Protein AF-A0A3D1J470-F1 (afdb_monomer)

pLDDT: mean 87.89, std 8.05, range [54.38, 96.75]

Radius of gyration: 14.48 Å; Cα contacts (8 Å, |Δi|>4): 91; chains: 1; bounding box: 39×35×28 Å

Mean predicted aligned error: 4.91 Å

Foldseek 3Di:
DDDPVVVLVLLLVLLVVLCVVVVHDSVVSSVLVCQQCVLVVVCVVVCVVCRNVSCVVPPVLCSQLSGADWDQDPPPRDTDHSPNSVVVVVVVVVPDDD

Sequence (98 aa):
MQHPADTIKYIADVAEAFADAAGVGGVETAGAIISYLAAHPDMVGNFMEDGPEFLMNVDARRIHADGRLTWHRGGDGKVVTPRDLRISLTVRDMAKPE

Solvent-accessible surface area (backbone atoms only — not comparable to full-atom values): 5507 Å² total; per-residue (Å²): 133,83,54,73,68,55,55,54,48,49,45,48,55,34,15,44,59,46,15,64,78,68,75,52,56,35,68,61,41,33,51,39,53,54,19,24,37,74,59,37,67,82,49,46,62,53,40,74,72,47,46,56,55,37,61,72,73,42,59,72,84,40,41,52,35,63,17,70,53,68,46,67,44,83,96,73,68,45,78,44,47,18,66,58,45,45,53,51,50,53,56,51,61,72,67,55,81,134

Structure (mmCIF, N/CA/C/O backbone):
data_AF-A0A3D1J470-F1
#
_entry.id   AF-A0A3D1J470-F1
#
loop_
_atom_site.group_PDB
_atom_site.id
_atom_site.type_symbol
_atom_site.label_atom_id
_atom_site.label_alt_id
_atom_site.label_comp_id
_atom_site.label_asym_id
_atom_site.label_entity_id
_atom_site.label_seq_id
_atom_site.pdbx_PDB_ins_code
_atom_site.Cartn_x
_atom_site.Cartn_y
_atom_site.Cartn_z
_atom_site.occupancy
_atom_site.B_iso_or_equiv
_atom_site.auth_seq_id
_atom_site.auth_comp_id
_atom_site.auth_asym_id
_atom_site.auth_atom_id
_atom_site.pdbx_PDB_model_num
ATOM 1 N N . MET A 1 1 ? -20.557 0.176 10.844 1.00 54.38 1 MET A N 1
ATOM 2 C CA . MET A 1 1 ? -19.939 0.618 9.578 1.00 54.38 1 MET A CA 1
ATOM 3 C C . MET A 1 1 ? -18.922 1.678 9.946 1.00 54.38 1 MET A C 1
ATOM 5 O O . MET A 1 1 ? -19.323 2.672 10.538 1.00 54.38 1 MET A O 1
ATOM 9 N N . GLN A 1 2 ? -17.634 1.414 9.734 1.00 64.56 2 GLN A N 1
ATOM 10 C CA . GLN A 1 2 ? -16.580 2.390 10.019 1.00 64.56 2 GLN A CA 1
ATOM 11 C C . GLN A 1 2 ? -16.707 3.561 9.040 1.00 64.56 2 GLN A C 1
ATOM 13 O O . GLN A 1 2 ? -17.114 3.356 7.893 1.00 64.56 2 GLN A O 1
ATOM 18 N N . HIS A 1 3 ? -16.437 4.785 9.489 1.00 84.50 3 HIS A N 1
ATOM 19 C CA . HIS A 1 3 ? -16.532 5.939 8.607 1.00 84.50 3 HIS A CA 1
ATOM 20 C C . HIS A 1 3 ? -15.373 5.880 7.592 1.00 84.50 3 HIS A C 1
ATOM 22 O O . HIS A 1 3 ? -14.259 5.545 7.991 1.00 84.50 3 HIS A O 1
ATOM 28 N N . PRO A 1 4 ? -15.562 6.225 6.302 1.00 85.88 4 PRO A N 1
ATOM 29 C CA . PRO A 1 4 ? -14.478 6.176 5.310 1.00 85.88 4 PRO A CA 1
ATOM 30 C C . PRO A 1 4 ? -13.207 6.932 5.732 1.00 85.88 4 PRO A C 1
ATOM 32 O O . PRO A 1 4 ? -12.096 6.519 5.409 1.00 85.88 4 PRO A O 1
ATOM 35 N N . ALA A 1 5 ? -13.368 8.018 6.495 1.00 89.25 5 ALA A N 1
ATOM 36 C CA . ALA A 1 5 ? -12.250 8.769 7.070 1.00 89.25 5 ALA A CA 1
ATOM 37 C C . ALA A 1 5 ? -11.404 7.937 8.053 1.00 89.25 5 ALA A C 1
ATOM 39 O O . ALA A 1 5 ? -10.183 8.080 8.069 1.00 89.25 5 ALA A O 1
ATOM 40 N N . ASP A 1 6 ? -12.031 7.048 8.824 1.00 90.81 6 ASP A N 1
ATOM 41 C CA . ASP A 1 6 ? -11.345 6.198 9.799 1.00 90.81 6 ASP A CA 1
ATOM 42 C C . ASP A 1 6 ? -10.480 5.154 9.089 1.00 90.81 6 ASP A C 1
ATOM 44 O O . ASP A 1 6 ? -9.355 4.906 9.506 1.00 90.81 6 ASP A O 1
ATOM 48 N N . THR A 1 7 ? -10.961 4.588 7.976 1.00 89.75 7 THR A N 1
ATOM 49 C CA . THR A 1 7 ? -10.180 3.644 7.160 1.00 89.75 7 THR A CA 1
ATOM 50 C C . THR A 1 7 ? -8.968 4.321 6.525 1.00 89.75 7 THR A C 1
ATOM 52 O O . THR A 1 7 ? -7.879 3.756 6.529 1.00 89.75 7 THR A O 1
ATOM 55 N N . ILE A 1 8 ? -9.126 5.546 6.008 1.00 93.19 8 ILE A N 1
ATOM 56 C CA . ILE A 1 8 ? -8.005 6.314 5.441 1.00 93.19 8 ILE A CA 1
ATOM 57 C C . ILE A 1 8 ? -6.960 6.599 6.520 1.00 93.19 8 ILE A C 1
ATOM 59 O O . ILE A 1 8 ? -5.770 6.386 6.291 1.00 93.19 8 ILE A O 1
ATOM 63 N N . LYS A 1 9 ? -7.407 7.047 7.700 1.00 95.38 9 LYS A N 1
ATOM 64 C CA . LYS A 1 9 ? -6.520 7.279 8.838 1.00 95.38 9 LYS A CA 1
ATOM 65 C C . LYS A 1 9 ? -5.799 5.994 9.244 1.00 95.38 9 LYS A C 1
ATOM 67 O O . LYS A 1 9 ? -4.588 6.014 9.411 1.00 95.38 9 LYS A O 1
ATOM 72 N N . TYR A 1 10 ? -6.523 4.885 9.340 1.00 94.94 10 TYR A N 1
ATOM 73 C CA . TYR A 1 10 ? -5.957 3.596 9.717 1.00 94.94 10 TYR A CA 1
ATOM 74 C C . TYR A 1 10 ? -4.879 3.120 8.735 1.00 94.94 10 TYR A C 1
ATOM 76 O O . TYR A 1 10 ? -3.811 2.694 9.159 1.00 94.94 10 TYR A O 1
ATOM 84 N N . ILE A 1 11 ? -5.104 3.262 7.424 1.00 95.56 11 ILE A N 1
ATOM 85 C CA . ILE A 1 11 ? -4.087 2.948 6.408 1.00 95.56 11 ILE A CA 1
ATOM 86 C C . ILE A 1 11 ? -2.830 3.800 6.602 1.00 95.56 11 ILE A C 1
ATOM 88 O O . ILE A 1 11 ? -1.726 3.271 6.498 1.00 95.56 11 ILE A O 1
ATOM 92 N N . ALA A 1 12 ? -2.984 5.098 6.881 1.00 96.75 12 ALA A N 1
ATOM 93 C CA . ALA A 1 12 ? -1.851 5.985 7.125 1.00 96.75 12 ALA A CA 1
ATOM 94 C C . ALA A 1 12 ? -1.074 5.583 8.388 1.00 96.75 12 ALA A C 1
ATOM 96 O O . ALA A 1 12 ? 0.146 5.458 8.322 1.00 96.75 12 ALA A O 1
ATOM 97 N N . ASP A 1 13 ? -1.780 5.305 9.488 1.00 95.94 13 ASP A N 1
ATOM 98 C CA . ASP A 1 13 ? -1.179 4.891 10.760 1.00 95.94 13 ASP A CA 1
ATOM 99 C C . ASP A 1 13 ? -0.413 3.552 10.597 1.00 95.94 13 ASP A C 1
ATOM 101 O O . ASP A 1 13 ? 0.718 3.410 11.065 1.00 95.94 13 ASP A O 1
ATOM 105 N N . VAL A 1 14 ? -0.977 2.577 9.868 1.00 94.31 14 VAL A N 1
ATOM 106 C CA . VAL A 1 14 ? -0.301 1.299 9.566 1.00 94.31 14 VAL A CA 1
ATOM 107 C C . VAL A 1 14 ? 0.916 1.500 8.660 1.00 94.31 14 VAL A C 1
ATOM 109 O O . VAL A 1 14 ? 1.969 0.904 8.895 1.00 94.31 14 VAL A O 1
ATOM 112 N N . ALA A 1 15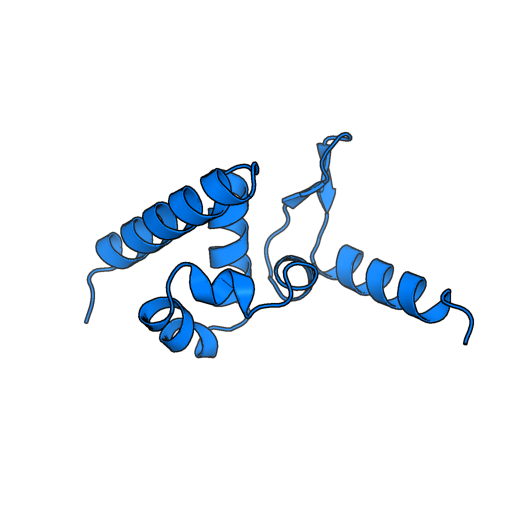 ? 0.787 2.332 7.625 1.00 95.12 15 ALA A N 1
ATOM 113 C CA . ALA A 1 15 ? 1.875 2.602 6.695 1.00 95.12 15 ALA A CA 1
ATOM 114 C C . ALA A 1 15 ? 3.053 3.304 7.377 1.00 95.12 15 ALA A C 1
ATOM 116 O O . ALA A 1 15 ? 4.193 2.943 7.106 1.00 95.12 15 ALA A O 1
ATOM 117 N N . GLU A 1 16 ? 2.790 4.267 8.261 1.00 95.50 16 GLU A N 1
ATOM 118 C CA . GLU A 1 16 ? 3.814 4.945 9.060 1.00 95.50 16 GLU A CA 1
ATOM 119 C C . GLU A 1 16 ? 4.553 3.951 9.961 1.00 95.50 16 GLU A C 1
ATOM 121 O O . GLU A 1 16 ? 5.778 3.855 9.883 1.00 95.50 16 GLU A O 1
ATOM 126 N N . ALA A 1 17 ? 3.816 3.149 10.737 1.00 91.81 17 ALA A N 1
ATOM 127 C CA . ALA A 1 17 ? 4.402 2.176 11.656 1.00 91.81 17 ALA A CA 1
ATOM 128 C C . ALA A 1 17 ? 5.279 1.135 10.939 1.00 91.81 17 ALA A C 1
ATOM 130 O O . ALA A 1 17 ? 6.383 0.823 11.388 1.00 91.81 17 ALA A O 1
ATOM 131 N N . PHE A 1 18 ? 4.807 0.601 9.808 1.00 90.56 18 PHE A N 1
ATOM 132 C CA . PHE A 1 18 ? 5.571 -0.375 9.034 1.00 90.56 18 PHE A CA 1
ATOM 133 C C . PHE A 1 18 ? 6.787 0.259 8.349 1.00 90.56 18 PHE A C 1
ATOM 135 O O . PHE A 1 18 ? 7.878 -0.312 8.363 1.00 90.56 18 PHE A O 1
ATOM 142 N N . ALA A 1 19 ? 6.608 1.433 7.738 1.00 90.44 19 ALA A N 1
ATOM 143 C CA . ALA A 1 19 ? 7.662 2.092 6.981 1.00 90.44 19 ALA A CA 1
ATOM 144 C C . ALA A 1 19 ? 8.824 2.550 7.869 1.00 90.44 19 ALA A C 1
ATOM 146 O O . ALA A 1 19 ? 9.977 2.384 7.468 1.00 90.44 19 ALA A O 1
ATOM 147 N N . ASP A 1 20 ? 8.527 3.047 9.074 1.00 90.38 20 ASP A N 1
ATOM 148 C CA . ASP A 1 20 ? 9.535 3.407 10.076 1.00 90.38 20 ASP A CA 1
ATOM 149 C C . ASP A 1 20 ? 10.385 2.188 10.465 1.00 90.38 20 ASP A C 1
ATOM 151 O O . ASP A 1 20 ? 11.613 2.216 10.365 1.00 90.38 20 ASP A O 1
ATOM 155 N N . ALA A 1 21 ? 9.737 1.059 10.775 1.00 88.31 21 ALA A N 1
ATOM 156 C CA . ALA A 1 21 ? 10.429 -0.181 11.123 1.00 88.31 21 ALA A CA 1
ATOM 157 C C . ALA A 1 21 ? 11.268 -0.760 9.965 1.00 88.31 21 ALA A C 1
ATOM 159 O O . ALA A 1 21 ? 12.328 -1.344 10.196 1.00 88.31 21 ALA A O 1
ATOM 160 N N . ALA A 1 22 ? 10.806 -0.614 8.721 1.00 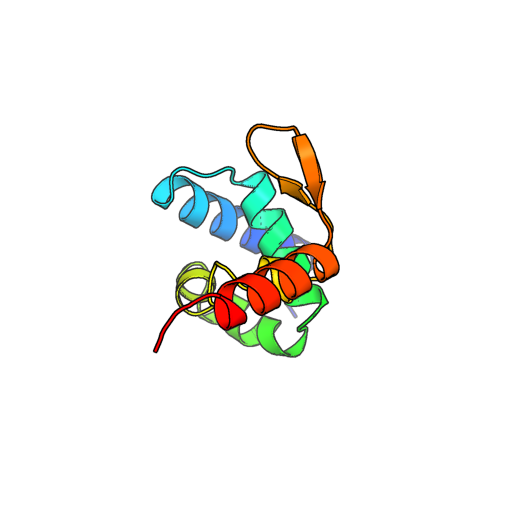85.88 22 ALA A N 1
ATOM 161 C CA . ALA A 1 22 ? 11.462 -1.159 7.533 1.00 85.88 22 ALA A CA 1
ATOM 162 C C . ALA A 1 22 ? 12.477 -0.201 6.874 1.00 85.88 22 ALA A C 1
ATOM 164 O O . ALA A 1 22 ? 13.181 -0.611 5.948 1.00 85.88 22 ALA A O 1
ATOM 165 N N . GLY A 1 23 ? 12.563 1.059 7.316 1.00 88.50 23 GLY A N 1
ATOM 166 C CA . GLY A 1 23 ? 13.425 2.077 6.708 1.00 88.50 23 GLY A CA 1
ATOM 167 C C . GLY A 1 23 ? 13.023 2.447 5.274 1.00 88.50 23 GLY A C 1
ATOM 168 O O . GLY A 1 23 ? 13.889 2.715 4.438 1.00 88.50 23 GLY A O 1
ATOM 169 N N . VAL A 1 24 ? 11.722 2.427 4.969 1.00 87.62 24 VAL A N 1
ATOM 170 C CA . VAL A 1 24 ? 11.162 2.760 3.646 1.00 87.62 24 VAL A CA 1
ATOM 171 C C . VAL A 1 24 ? 10.232 3.974 3.726 1.00 87.62 24 VAL A C 1
ATOM 173 O O . VAL A 1 24 ? 9.982 4.517 4.796 1.00 87.62 24 VAL A O 1
ATOM 176 N N . GLY A 1 25 ? 9.725 4.443 2.584 1.00 89.69 25 GLY A N 1
ATOM 177 C CA . GLY A 1 25 ? 8.791 5.568 2.546 1.00 89.69 25 GLY A CA 1
ATOM 178 C C . GLY A 1 25 ? 7.374 5.179 2.987 1.00 89.69 25 GLY A C 1
ATOM 179 O O . GLY A 1 25 ? 6.788 4.219 2.477 1.00 89.69 25 GLY A O 1
ATOM 180 N N . GLY A 1 26 ? 6.797 5.945 3.919 1.00 93.56 26 GLY A N 1
ATOM 181 C CA . GLY A 1 26 ? 5.416 5.748 4.381 1.00 93.56 26 GLY A CA 1
ATOM 182 C C . GLY A 1 26 ? 4.374 5.995 3.287 1.00 93.56 26 GLY A C 1
ATOM 183 O O . GLY A 1 26 ? 3.388 5.268 3.193 1.00 93.56 26 GLY A O 1
ATOM 184 N N . VAL A 1 27 ? 4.617 6.960 2.395 1.00 93.44 27 VAL A N 1
ATOM 185 C CA . VAL A 1 27 ? 3.718 7.266 1.267 1.00 93.44 27 VAL A CA 1
ATOM 186 C C . VAL A 1 27 ? 3.668 6.101 0.278 1.00 93.44 27 VAL A C 1
ATOM 188 O O . VAL A 1 27 ? 2.586 5.672 -0.127 1.00 93.44 27 VAL A O 1
ATOM 191 N N . GLU A 1 28 ? 4.826 5.547 -0.078 1.00 89.81 28 GLU A N 1
ATOM 192 C CA . GLU A 1 28 ? 4.935 4.379 -0.952 1.00 89.81 28 GLU A CA 1
ATOM 193 C C . GLU A 1 28 ? 4.270 3.152 -0.323 1.00 89.81 28 GLU A C 1
ATOM 195 O O . GLU A 1 28 ? 3.570 2.408 -1.014 1.00 89.81 28 GLU A O 1
ATOM 200 N N . THR A 1 29 ? 4.431 2.977 0.990 1.00 92.50 29 THR A N 1
ATOM 201 C CA . THR A 1 29 ? 3.808 1.886 1.750 1.00 92.50 29 THR A CA 1
ATOM 202 C C . THR A 1 29 ? 2.283 2.014 1.758 1.00 92.50 29 THR A C 1
ATOM 204 O O . THR A 1 29 ? 1.585 1.056 1.426 1.00 92.50 29 THR A O 1
ATOM 207 N N . ALA A 1 30 ? 1.742 3.207 2.030 1.00 95.25 30 ALA A N 1
ATOM 208 C CA . ALA A 1 30 ? 0.302 3.465 1.970 1.00 95.25 30 ALA A CA 1
ATOM 209 C C . ALA A 1 30 ? -0.266 3.201 0.565 1.00 95.25 30 ALA A C 1
ATOM 211 O O . ALA A 1 30 ? -1.310 2.562 0.409 1.00 95.25 30 ALA A O 1
ATOM 212 N N . GLY A 1 31 ? 0.452 3.639 -0.474 1.00 94.38 31 GLY A N 1
ATOM 213 C CA . GLY A 1 31 ? 0.103 3.357 -1.863 1.00 94.38 31 GLY A CA 1
ATOM 214 C C . GLY A 1 31 ? 0.091 1.858 -2.180 1.00 94.38 31 GLY A C 1
ATOM 215 O O . GLY A 1 31 ? -0.817 1.390 -2.869 1.00 94.38 31 GLY A O 1
ATOM 216 N N . ALA A 1 32 ? 1.051 1.093 -1.651 1.00 92.69 32 ALA A N 1
ATOM 217 C CA . ALA A 1 32 ? 1.112 -0.358 -1.814 1.00 92.69 32 ALA A CA 1
ATOM 218 C C . ALA A 1 32 ? -0.080 -1.065 -1.149 1.00 92.69 32 ALA A C 1
ATOM 220 O O . ALA A 1 32 ? -0.716 -1.901 -1.794 1.00 92.69 32 ALA A O 1
ATOM 221 N N . ILE A 1 33 ? -0.439 -0.673 0.080 1.00 94.62 33 ILE A N 1
ATOM 222 C CA . ILE A 1 33 ? -1.617 -1.189 0.796 1.00 94.62 33 ILE A CA 1
ATOM 223 C C . ILE A 1 33 ? -2.883 -0.959 -0.037 1.00 94.62 33 ILE A C 1
ATOM 225 O O . ILE A 1 33 ? -3.606 -1.904 -0.351 1.00 94.62 33 ILE A O 1
ATOM 229 N N . ILE A 1 34 ? -3.127 0.286 -0.459 1.00 95.44 34 ILE A N 1
ATOM 230 C CA . ILE A 1 34 ? -4.307 0.643 -1.261 1.00 95.44 34 ILE A CA 1
ATOM 231 C C . ILE A 1 34 ? -4.320 -0.135 -2.580 1.00 95.44 34 ILE A C 1
ATOM 233 O O . ILE A 1 34 ? -5.360 -0.647 -2.995 1.00 95.44 34 ILE A O 1
ATOM 237 N N . SER A 1 35 ? -3.170 -0.225 -3.249 1.00 95.75 35 SER A N 1
ATOM 238 C CA . SER A 1 35 ? -3.019 -0.945 -4.512 1.00 95.75 35 SER A CA 1
ATOM 239 C C . SER A 1 35 ? -3.402 -2.419 -4.384 1.00 95.75 35 SER A C 1
ATOM 241 O O . SER A 1 35 ? -4.128 -2.929 -5.240 1.00 95.75 35 SER A O 1
ATOM 243 N N . TYR A 1 36 ? -2.938 -3.077 -3.319 1.00 94.88 36 TYR A N 1
ATOM 244 C CA . TYR A 1 36 ? -3.1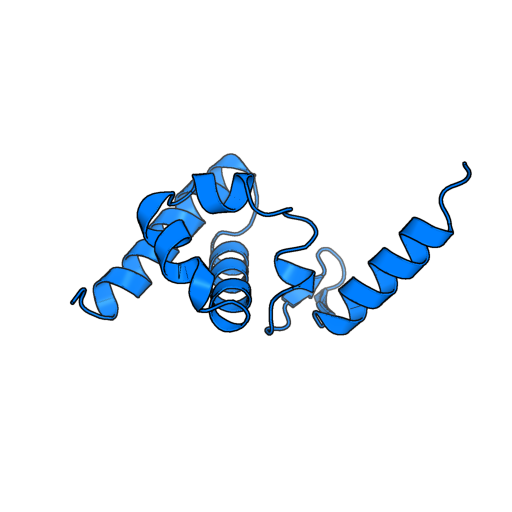96 -4.485 -3.043 1.00 94.88 36 TYR A CA 1
ATOM 245 C C . TYR A 1 36 ? -4.649 -4.733 -2.636 1.00 94.88 36 TYR A C 1
ATOM 247 O O . TYR A 1 36 ? -5.344 -5.500 -3.294 1.00 94.88 36 TYR A O 1
ATOM 255 N N . LEU A 1 37 ? -5.157 -4.032 -1.618 1.00 94.19 37 LEU A N 1
ATOM 256 C CA . LEU A 1 37 ? -6.531 -4.221 -1.130 1.00 94.19 37 LEU A CA 1
ATOM 257 C C . LEU A 1 37 ? -7.575 -3.931 -2.204 1.00 94.19 37 LEU A C 1
ATOM 259 O O . LEU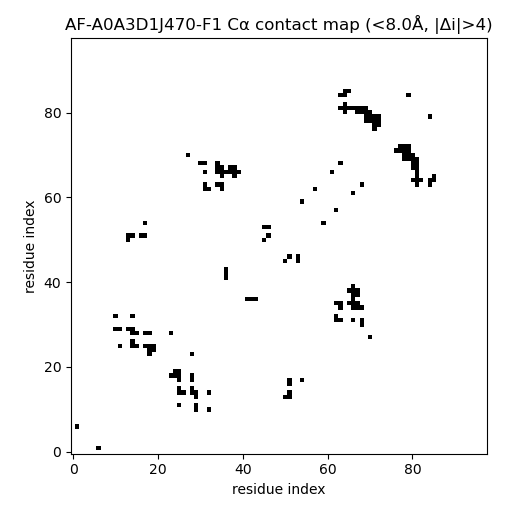 A 1 37 ? -8.639 -4.538 -2.244 1.00 94.19 37 LEU A O 1
ATOM 263 N N . ALA A 1 38 ? -7.273 -3.015 -3.116 1.00 95.38 38 ALA A N 1
ATOM 264 C CA . ALA A 1 38 ? -8.189 -2.704 -4.191 1.00 95.38 38 ALA A CA 1
ATOM 265 C C . ALA A 1 38 ? -8.117 -3.689 -5.377 1.00 95.38 38 ALA A C 1
ATOM 267 O O . ALA A 1 38 ? -8.988 -3.642 -6.250 1.00 95.38 38 ALA A O 1
ATOM 268 N N . ALA A 1 39 ? -7.096 -4.551 -5.425 1.00 95.44 39 ALA A N 1
ATOM 269 C CA . ALA A 1 39 ? -7.049 -5.749 -6.266 1.00 95.44 39 ALA A CA 1
ATOM 270 C C . ALA A 1 39 ? -7.625 -6.987 -5.545 1.00 95.44 39 ALA A C 1
ATOM 272 O O . ALA A 1 39 ? -8.149 -7.879 -6.208 1.00 95.44 39 ALA A O 1
ATOM 273 N N . HIS A 1 40 ? -7.604 -6.987 -4.208 1.00 93.44 40 HIS A N 1
ATOM 274 C CA . HIS A 1 40 ? -8.069 -8.064 -3.330 1.00 93.44 40 HIS A CA 1
ATOM 275 C C . HIS A 1 40 ? -9.051 -7.551 -2.255 1.00 93.44 40 HIS A C 1
ATOM 277 O O . HIS A 1 40 ? -8.689 -7.471 -1.077 1.00 93.44 40 HIS A O 1
ATOM 283 N N . PRO A 1 41 ? -10.291 -7.159 -2.624 1.00 93.75 41 PRO A N 1
ATOM 284 C CA . PRO A 1 41 ? -11.244 -6.579 -1.671 1.00 93.75 41 PRO A CA 1
ATOM 285 C C . PRO A 1 41 ? -11.649 -7.527 -0.533 1.00 93.75 41 PRO A C 1
ATOM 287 O O . PRO A 1 41 ? -12.054 -7.076 0.534 1.00 93.75 41 PRO A O 1
ATOM 290 N N . ASP A 1 42 ? -11.536 -8.835 -0.755 1.00 94.19 42 ASP A N 1
ATOM 291 C CA . ASP A 1 42 ? -11.741 -9.894 0.232 1.00 94.19 42 ASP A CA 1
ATOM 292 C C . ASP A 1 42 ? -10.720 -9.849 1.379 1.00 94.19 42 ASP A C 1
ATOM 294 O O . ASP A 1 42 ? -11.051 -10.210 2.505 1.00 94.19 42 ASP A O 1
ATOM 298 N N . MET A 1 43 ? -9.524 -9.307 1.134 1.00 92.94 43 MET A N 1
ATOM 299 C CA . MET A 1 43 ? -8.462 -9.178 2.138 1.00 92.94 43 MET A CA 1
ATOM 300 C C . MET A 1 43 ? -8.615 -7.951 3.046 1.00 92.94 43 MET A C 1
ATOM 302 O O . MET A 1 43 ? -7.833 -7.783 3.981 1.00 92.94 43 MET A O 1
ATOM 306 N N . VAL A 1 44 ? -9.608 -7.085 2.803 1.00 92.19 44 VAL A N 1
ATOM 307 C CA . VAL A 1 44 ? -9.841 -5.893 3.638 1.00 92.19 44 VAL A CA 1
ATOM 308 C C . VAL A 1 44 ? -10.142 -6.288 5.081 1.00 92.19 44 VAL A C 1
ATOM 310 O O . VAL A 1 44 ? -9.639 -5.638 5.988 1.00 92.19 44 VAL A O 1
ATOM 313 N N . GLY A 1 45 ? -10.909 -7.360 5.306 1.00 91.50 45 GLY A N 1
ATOM 314 C CA . GLY A 1 45 ? -11.201 -7.852 6.657 1.00 91.50 45 GLY A CA 1
ATOM 315 C C . GLY A 1 45 ? -9.923 -8.184 7.428 1.00 91.50 45 GLY A C 1
ATOM 316 O O . GLY A 1 45 ? -9.695 -7.622 8.494 1.00 91.50 45 GLY A O 1
ATOM 317 N N . ASN A 1 46 ? -9.056 -9.002 6.827 1.00 91.56 46 ASN A N 1
ATOM 318 C CA . ASN A 1 46 ? -7.763 -9.383 7.394 1.00 91.56 46 ASN A CA 1
ATOM 319 C C . ASN A 1 46 ? -6.877 -8.166 7.667 1.00 91.56 46 ASN A C 1
ATOM 321 O O . ASN A 1 46 ? -6.290 -8.062 8.731 1.00 91.56 46 ASN A O 1
ATOM 325 N N . PHE A 1 47 ? -6.810 -7.207 6.741 1.00 92.81 47 PHE A N 1
ATOM 326 C CA . PHE A 1 47 ? -6.035 -5.987 6.964 1.00 92.81 47 PHE A CA 1
ATOM 327 C C . PHE A 1 47 ? -6.542 -5.176 8.164 1.00 92.81 47 PHE A C 1
ATOM 329 O O . PHE A 1 47 ? -5.739 -4.658 8.935 1.00 92.81 47 PHE A O 1
ATOM 336 N N . MET A 1 48 ? -7.862 -5.065 8.328 1.00 92.50 48 MET A N 1
ATOM 337 C CA . MET A 1 48 ? -8.451 -4.332 9.450 1.00 92.50 48 MET A CA 1
ATOM 338 C C . MET A 1 48 ? -8.266 -5.050 10.796 1.00 92.50 48 MET A C 1
ATOM 340 O O . MET A 1 48 ? -8.306 -4.389 11.833 1.00 92.50 48 MET A O 1
ATOM 344 N N . GLU A 1 49 ? -8.096 -6.374 10.787 1.00 92.06 49 GLU A N 1
ATOM 345 C CA . GLU A 1 49 ? -7.850 -7.195 11.979 1.00 92.06 49 GLU A CA 1
ATOM 346 C C . GLU A 1 49 ? -6.359 -7.238 12.349 1.00 92.06 49 GLU A C 1
ATOM 348 O O . GLU A 1 49 ? -6.000 -6.938 13.486 1.00 92.06 49 GLU A O 1
ATOM 353 N N . ASP A 1 50 ? -5.495 -7.529 11.374 1.00 89.38 50 ASP A N 1
ATOM 354 C CA . ASP A 1 50 ? -4.065 -7.803 11.571 1.00 89.38 50 ASP A CA 1
ATOM 355 C C . ASP A 1 50 ? -3.196 -6.527 11.555 1.00 89.38 50 ASP A C 1
ATOM 357 O O . ASP A 1 50 ? -2.052 -6.524 12.016 1.00 89.38 50 ASP A O 1
ATOM 3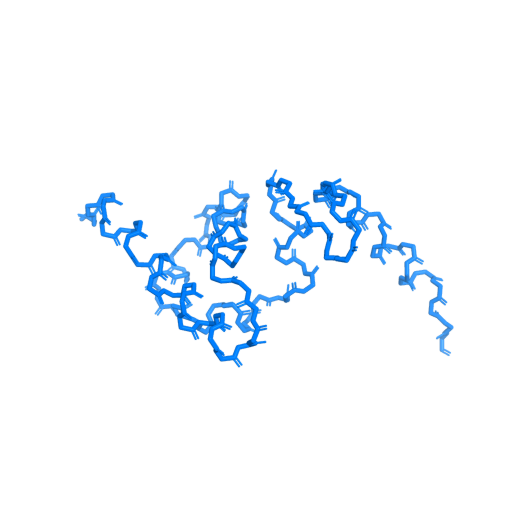61 N N . GLY A 1 51 ? -3.697 -5.422 10.991 1.00 87.75 51 GLY A N 1
ATOM 362 C CA . GLY A 1 51 ? -2.990 -4.141 10.937 1.00 87.75 51 GLY A CA 1
ATOM 363 C C . GLY A 1 51 ? -1.596 -4.237 10.301 1.00 87.75 51 GLY A C 1
ATOM 364 O O . GLY A 1 51 ? -1.480 -4.715 9.173 1.00 87.75 51 GLY A O 1
ATOM 365 N N . PRO A 1 52 ? -0.512 -3.778 10.961 1.00 84.19 52 PRO A N 1
ATOM 366 C CA . PRO A 1 52 ? 0.842 -3.867 10.406 1.00 84.19 52 PRO A CA 1
ATOM 367 C C . PRO A 1 52 ? 1.329 -5.300 10.151 1.00 84.19 52 PRO A C 1
ATOM 369 O O . PRO A 1 52 ? 2.134 -5.510 9.243 1.00 84.19 52 PRO A O 1
ATOM 372 N N . GLU A 1 53 ? 0.839 -6.290 10.905 1.00 86.50 53 GLU A N 1
ATOM 373 C CA . GLU A 1 53 ? 1.230 -7.696 10.727 1.00 86.50 53 GLU A CA 1
ATOM 374 C C . GLU A 1 53 ? 0.728 -8.263 9.395 1.00 86.50 53 GLU A C 1
ATOM 376 O O . GLU A 1 53 ? 1.384 -9.118 8.797 1.00 86.50 53 GLU A O 1
ATOM 381 N N . PHE A 1 54 ? -0.365 -7.712 8.856 1.00 88.94 54 PHE A N 1
ATOM 382 C CA . PHE A 1 54 ? -0.847 -8.024 7.512 1.00 88.94 54 PHE A CA 1
ATOM 383 C C . PHE A 1 54 ? 0.276 -7.930 6.469 1.00 88.94 54 PHE A C 1
ATOM 385 O O . PHE A 1 54 ? 0.435 -8.816 5.631 1.00 88.94 54 PHE A O 1
ATOM 392 N N . LEU A 1 55 ? 1.102 -6.881 6.544 1.00 84.75 55 LEU A N 1
ATOM 393 C CA . LEU A 1 55 ? 2.200 -6.650 5.603 1.00 84.75 55 LEU A CA 1
ATOM 394 C C . LEU A 1 55 ? 3.368 -7.624 5.777 1.00 84.75 55 LEU A C 1
ATOM 396 O O . LEU A 1 55 ? 4.148 -7.800 4.844 1.00 84.75 55 LEU A O 1
ATOM 400 N N . MET A 1 56 ? 3.493 -8.256 6.944 1.00 83.31 56 MET A N 1
ATOM 401 C CA . MET A 1 56 ? 4.478 -9.313 7.185 1.00 83.31 56 MET A CA 1
ATOM 402 C C . MET A 1 56 ? 3.996 -10.668 6.656 1.00 83.31 56 MET A C 1
ATOM 404 O O . MET A 1 56 ? 4.808 -11.487 6.227 1.00 83.31 56 MET A O 1
ATOM 408 N N . ASN A 1 57 ? 2.679 -10.889 6.670 1.00 82.56 57 ASN A N 1
ATOM 409 C CA . ASN A 1 57 ? 2.045 -12.120 6.200 1.00 82.56 57 ASN A CA 1
ATOM 410 C C . ASN A 1 57 ? 1.863 -12.146 4.676 1.00 82.56 57 ASN A C 1
ATOM 412 O O . ASN A 1 57 ? 1.879 -13.213 4.059 1.00 82.56 57 ASN A O 1
ATOM 416 N N . VAL A 1 58 ? 1.713 -10.979 4.049 1.00 80.69 58 VAL A N 1
ATOM 417 C CA . VAL A 1 58 ? 1.736 -10.845 2.591 1.00 80.69 58 VAL A CA 1
ATOM 418 C C . VAL A 1 58 ? 3.186 -10.927 2.112 1.00 80.69 58 VAL A C 1
ATOM 420 O O . VAL A 1 58 ? 4.062 -10.252 2.645 1.00 80.69 58 VAL A O 1
ATOM 423 N N . ASP A 1 59 ? 3.468 -11.722 1.069 1.00 78.38 59 ASP A N 1
ATOM 424 C CA . ASP A 1 59 ? 4.802 -11.707 0.454 1.00 78.38 59 ASP A CA 1
ATOM 425 C C . ASP A 1 59 ? 5.080 -10.286 -0.059 1.00 78.38 59 ASP A C 1
ATOM 427 O O . ASP A 1 59 ? 4.506 -9.839 -1.055 1.00 78.38 59 ASP A O 1
ATOM 431 N N . ALA A 1 60 ? 5.976 -9.569 0.623 1.00 67.69 60 ALA A N 1
ATOM 432 C CA . ALA A 1 60 ? 6.330 -8.189 0.307 1.00 67.69 60 ALA A CA 1
ATOM 433 C C . ALA A 1 60 ? 6.834 -8.020 -1.139 1.00 67.69 60 ALA A C 1
ATOM 435 O O . ALA A 1 60 ? 6.717 -6.946 -1.726 1.00 67.69 60 ALA A O 1
ATOM 436 N N . ARG A 1 61 ? 7.351 -9.083 -1.772 1.00 66.25 61 ARG A N 1
ATOM 437 C CA . ARG A 1 61 ? 7.754 -9.061 -3.192 1.00 66.25 61 ARG A CA 1
ATOM 438 C C . ARG A 1 61 ? 6.556 -9.112 -4.133 1.00 66.25 61 ARG A C 1
ATOM 440 O O . ARG A 1 61 ? 6.674 -8.747 -5.302 1.00 66.25 61 ARG A O 1
ATOM 447 N N . ARG A 1 62 ? 5.421 -9.588 -3.633 1.00 75.62 62 ARG A N 1
ATOM 448 C CA . ARG A 1 62 ? 4.181 -9.764 -4.374 1.00 75.62 62 ARG A CA 1
ATOM 449 C C . ARG A 1 62 ? 3.161 -8.674 -4.117 1.00 75.62 62 ARG A C 1
ATOM 451 O O . ARG A 1 62 ? 2.348 -8.461 -5.000 1.00 75.62 62 ARG A O 1
ATOM 458 N N . ILE A 1 63 ? 3.233 -7.916 -3.022 1.00 87.62 63 ILE A N 1
ATOM 459 C CA . ILE A 1 63 ? 2.255 -6.844 -2.753 1.00 87.62 63 ILE A CA 1
ATOM 460 C C . ILE A 1 63 ? 2.116 -5.860 -3.932 1.00 87.62 63 ILE A C 1
ATOM 462 O O . ILE A 1 63 ? 1.014 -5.501 -4.341 1.00 87.62 63 ILE A O 1
ATOM 466 N N . HIS A 1 64 ? 3.237 -5.506 -4.565 1.00 89.62 64 HIS A N 1
ATOM 467 C CA . HIS A 1 64 ? 3.256 -4.684 -5.774 1.00 89.62 64 HIS A CA 1
ATOM 468 C C . HIS A 1 64 ? 2.877 -5.462 -7.043 1.00 89.62 64 HIS A C 1
ATOM 470 O O . HIS A 1 64 ? 2.307 -4.893 -7.972 1.00 89.62 64 HIS A O 1
ATOM 476 N N . ALA A 1 65 ? 3.204 -6.756 -7.103 1.00 89.69 65 ALA A N 1
ATOM 477 C CA . ALA A 1 65 ? 2.947 -7.609 -8.261 1.00 89.69 65 ALA A CA 1
ATOM 478 C C . ALA A 1 65 ? 1.476 -8.025 -8.359 1.00 89.69 65 ALA A C 1
ATOM 480 O O . ALA A 1 65 ? 0.976 -8.207 -9.463 1.00 89.69 65 ALA A O 1
ATOM 481 N N . ASP A 1 66 ? 0.797 -8.158 -7.228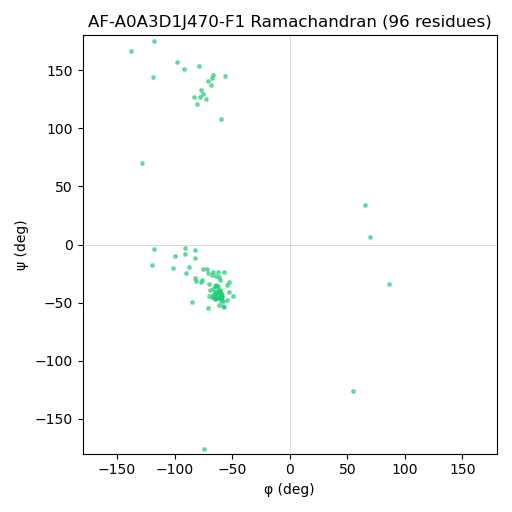 1.00 92.62 66 ASP A N 1
ATOM 482 C CA . ASP A 1 66 ? -0.593 -8.587 -7.106 1.00 92.62 66 ASP A CA 1
ATOM 483 C C . ASP A 1 66 ? -1.533 -7.372 -6.916 1.00 92.62 66 ASP A C 1
ATOM 485 O O . ASP A 1 66 ? -2.741 -7.478 -7.090 1.00 92.62 66 ASP A O 1
ATOM 489 N N . GLY A 1 67 ? -0.982 -6.173 -6.687 1.00 92.06 67 GLY A N 1
ATOM 490 C CA . GLY A 1 67 ? -1.728 -4.913 -6.713 1.00 92.06 67 GLY A CA 1
ATOM 491 C C . GLY A 1 67 ? -2.114 -4.418 -8.117 1.00 92.06 67 GLY A C 1
ATOM 492 O O . GLY A 1 67 ? -1.857 -5.054 -9.145 1.00 92.06 67 GLY A O 1
ATOM 493 N N . ARG A 1 68 ? -2.731 -3.228 -8.172 1.00 94.94 68 ARG A N 1
ATOM 494 C CA . ARG A 1 68 ? -3.249 -2.614 -9.417 1.00 94.94 68 ARG A CA 1
ATOM 495 C C . ARG A 1 68 ? -2.648 -1.259 -9.806 1.00 94.94 68 ARG A C 1
ATOM 497 O O . ARG A 1 68 ? -2.808 -0.841 -10.950 1.00 94.94 68 ARG A O 1
ATOM 504 N N . LEU A 1 69 ? -2.001 -0.558 -8.878 1.00 95.12 69 LEU A N 1
ATOM 505 C CA . LEU A 1 69 ? -1.405 0.761 -9.104 1.00 95.12 69 LEU A CA 1
ATOM 506 C C . LEU A 1 69 ? 0.062 0.649 -9.528 1.00 95.12 69 LEU A C 1
ATOM 508 O O . LEU A 1 69 ? 0.767 -0.287 -9.154 1.00 95.12 69 LEU A O 1
ATOM 512 N N . THR A 1 70 ? 0.520 1.632 -10.298 1.00 93.50 70 THR A N 1
ATOM 513 C CA . THR A 1 70 ? 1.934 1.803 -10.645 1.00 93.50 70 THR A CA 1
ATOM 514 C C . THR A 1 70 ? 2.713 2.444 -9.503 1.00 93.50 70 THR A C 1
ATOM 516 O O . THR A 1 70 ? 2.151 3.230 -8.743 1.00 93.50 70 THR A O 1
ATOM 519 N N . TRP A 1 71 ? 4.016 2.184 -9.428 1.00 90.44 71 TRP A N 1
ATOM 520 C CA . TRP A 1 71 ? 4.914 2.835 -8.468 1.00 90.44 71 TRP A CA 1
ATOM 521 C C . TRP A 1 71 ? 6.238 3.224 -9.124 1.00 90.44 71 TRP A C 1
ATOM 523 O O . TRP A 1 71 ? 6.550 2.780 -10.231 1.00 90.44 71 TRP A O 1
ATOM 533 N N . HIS A 1 72 ? 7.019 4.061 -8.445 1.00 88.31 72 HIS A N 1
ATOM 534 C CA . HIS A 1 72 ? 8.377 4.378 -8.871 1.00 88.31 72 HIS A CA 1
ATOM 535 C C . HIS A 1 72 ? 9.347 3.296 -8.392 1.00 88.31 72 HIS A C 1
ATOM 537 O O . HIS A 1 72 ? 9.422 2.976 -7.206 1.00 88.31 72 HIS A O 1
ATOM 543 N N . ARG A 1 73 ? 10.126 2.741 -9.319 1.00 81.50 73 ARG A N 1
ATOM 544 C CA . ARG A 1 73 ? 11.253 1.867 -9.016 1.00 81.50 73 ARG A CA 1
ATOM 545 C C . ARG A 1 73 ? 12.390 2.721 -8.449 1.00 81.50 73 ARG A C 1
ATOM 547 O O . ARG A 1 73 ? 12.805 3.706 -9.058 1.00 81.50 73 ARG A O 1
ATOM 554 N N . GLY A 1 74 ? 12.869 2.351 -7.262 1.00 74.12 74 GLY A N 1
ATOM 555 C CA . GLY A 1 74 ? 13.925 3.084 -6.566 1.00 74.12 74 GLY A CA 1
ATOM 556 C C . GLY A 1 74 ? 15.201 3.237 -7.404 1.00 74.12 74 GLY A C 1
ATOM 557 O O . GLY A 1 74 ? 15.569 2.347 -8.171 1.00 74.12 74 GLY A O 1
ATOM 558 N N . GLY A 1 75 ? 15.876 4.375 -7.241 1.00 74.00 75 GLY A N 1
ATOM 559 C CA . GLY A 1 75 ? 17.185 4.671 -7.833 1.00 74.00 75 GLY A CA 1
ATOM 560 C C . GLY A 1 75 ? 17.161 5.255 -9.250 1.00 74.00 75 GLY A C 1
ATOM 561 O O . GLY A 1 75 ? 17.995 6.103 -9.547 1.00 74.00 75 GLY A O 1
ATOM 562 N N . ASP A 1 76 ? 16.215 4.862 -10.109 1.00 83.75 76 ASP A N 1
ATOM 563 C CA . ASP A 1 76 ? 16.131 5.357 -11.496 1.00 83.75 76 ASP A CA 1
ATOM 564 C C . ASP A 1 76 ? 14.838 6.126 -11.818 1.00 83.75 76 ASP A C 1
ATOM 566 O O . ASP A 1 76 ? 14.695 6.662 -12.918 1.00 83.75 76 ASP A O 1
ATOM 570 N N . GLY A 1 77 ? 13.904 6.200 -10.862 1.00 82.81 77 GLY A N 1
ATOM 571 C CA . GLY A 1 77 ? 12.663 6.967 -10.975 1.00 82.81 77 GLY A CA 1
ATOM 572 C C . GLY A 1 77 ? 11.659 6.392 -11.974 1.00 82.81 77 GLY A C 1
ATOM 573 O O . GLY A 1 77 ? 10.628 7.022 -12.225 1.00 82.81 77 GLY A O 1
ATOM 574 N N . LYS A 1 78 ? 11.913 5.210 -12.547 1.00 88.81 78 LYS A N 1
ATOM 575 C CA . LYS A 1 78 ? 11.028 4.625 -13.558 1.00 88.81 78 LYS A CA 1
ATOM 576 C C . LYS A 1 78 ? 9.697 4.223 -12.953 1.00 88.81 78 LYS A C 1
ATOM 578 O O . LYS A 1 78 ? 9.650 3.591 -11.904 1.00 88.81 78 LYS A O 1
ATOM 583 N N . VAL A 1 79 ? 8.621 4.515 -13.669 1.00 90.50 79 VAL A N 1
ATOM 584 C CA . VAL A 1 79 ? 7.294 4.006 -13.327 1.00 90.50 79 VAL A CA 1
ATOM 585 C C . VAL A 1 79 ? 7.196 2.554 -13.785 1.00 90.50 79 VAL A C 1
ATOM 587 O O . VAL A 1 79 ? 7.473 2.242 -14.942 1.00 90.50 79 VAL A O 1
ATOM 590 N N . VAL A 1 80 ? 6.814 1.671 -12.870 1.00 90.88 80 VAL A N 1
ATOM 591 C CA . VAL A 1 80 ? 6.637 0.235 -13.104 1.00 90.88 80 VAL A CA 1
ATOM 592 C C . VAL A 1 80 ? 5.195 -0.167 -12.845 1.00 90.88 80 VAL A C 1
ATOM 594 O O . VAL A 1 80 ? 4.531 0.366 -11.951 1.00 90.88 80 VAL A O 1
ATOM 597 N N . THR A 1 81 ? 4.705 -1.110 -13.648 1.00 92.38 81 THR A N 1
ATOM 598 C CA . THR A 1 81 ? 3.367 -1.678 -13.490 1.00 92.38 81 THR A CA 1
ATOM 599 C C . THR A 1 81 ? 3.418 -3.015 -12.738 1.00 92.38 81 THR A C 1
ATOM 601 O O . THR A 1 81 ? 4.427 -3.727 -12.806 1.00 92.38 81 THR A O 1
ATOM 604 N N . PRO A 1 82 ? 2.311 -3.439 -12.097 1.00 91.88 82 PRO A N 1
ATOM 605 C CA . PRO A 1 82 ? 2.206 -4.785 -11.530 1.00 91.88 82 PRO A CA 1
ATOM 606 C C . PRO A 1 82 ? 2.497 -5.889 -12.558 1.00 91.88 82 PRO A C 1
ATOM 608 O O . PRO A 1 82 ? 3.114 -6.904 -12.241 1.00 91.88 82 PRO A O 1
ATOM 611 N N . ARG A 1 83 ? 2.110 -5.677 -13.826 1.00 91.19 83 ARG A N 1
ATOM 612 C CA . ARG A 1 83 ? 2.382 -6.612 -14.928 1.00 91.19 83 ARG A CA 1
ATOM 613 C C . ARG A 1 83 ? 3.878 -6.778 -15.178 1.00 91.19 83 ARG A C 1
ATOM 615 O O . ARG A 1 83 ? 4.325 -7.913 -15.327 1.00 91.19 83 ARG A O 1
ATOM 622 N N . ASP A 1 84 ? 4.628 -5.681 -15.219 1.00 90.00 84 ASP A N 1
ATOM 623 C CA . ASP A 1 84 ? 6.074 -5.724 -15.462 1.00 90.00 84 ASP A CA 1
ATOM 624 C C . ASP A 1 84 ? 6.784 -6.498 -14.352 1.00 90.00 84 ASP A C 1
ATOM 626 O O . ASP A 1 84 ? 7.648 -7.335 -14.621 1.00 90.00 84 ASP A O 1
ATOM 630 N N . LEU A 1 85 ? 6.362 -6.280 -13.102 1.00 87.44 85 LEU A N 1
ATOM 631 C CA . LEU A 1 85 ? 6.910 -7.002 -11.963 1.00 87.44 85 LEU A CA 1
ATOM 632 C C . LEU A 1 85 ? 6.581 -8.498 -12.035 1.00 87.44 85 LEU A C 1
ATOM 634 O O . LEU A 1 85 ? 7.498 -9.303 -11.895 1.00 87.44 85 LEU A O 1
ATOM 638 N N . ARG A 1 86 ? 5.334 -8.885 -12.345 1.00 89.19 86 ARG A N 1
ATOM 639 C CA . ARG A 1 86 ? 4.958 -10.301 -12.542 1.00 89.19 86 ARG A CA 1
ATOM 640 C C . ARG A 1 86 ? 5.833 -10.988 -13.590 1.00 89.19 86 ARG A C 1
ATOM 642 O O . ARG A 1 86 ? 6.377 -12.052 -13.314 1.00 89.19 86 ARG A O 1
ATOM 649 N N . ILE A 1 87 ? 6.032 -10.355 -14.749 1.00 88.88 87 ILE A N 1
ATOM 650 C CA . ILE A 1 87 ? 6.906 -10.884 -15.809 1.00 88.88 87 ILE A CA 1
ATOM 651 C C . ILE A 1 87 ? 8.340 -11.042 -15.289 1.00 88.88 87 ILE A C 1
ATOM 653 O O . ILE A 1 87 ? 8.959 -12.086 -15.489 1.00 88.88 87 ILE A O 1
ATOM 657 N N . SER A 1 88 ? 8.865 -10.034 -14.586 1.00 86.88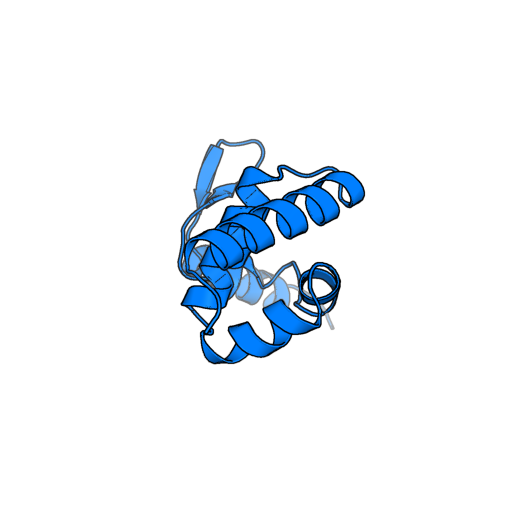 88 SER A N 1
ATOM 658 C CA . SER A 1 88 ? 10.233 -10.072 -14.058 1.00 86.88 88 SER A CA 1
ATOM 659 C C . SER A 1 88 ? 10.446 -11.180 -13.017 1.00 86.88 88 SER A C 1
ATOM 661 O O . SER A 1 88 ? 11.506 -11.807 -13.004 1.00 86.88 88 SER A O 1
ATOM 663 N N . LEU A 1 89 ? 9.436 -11.459 -12.183 1.00 85.62 89 LEU A N 1
ATOM 664 C CA . LEU A 1 89 ? 9.464 -12.540 -11.199 1.00 85.62 89 LEU A CA 1
ATOM 665 C C . LEU A 1 89 ? 9.465 -13.905 -11.893 1.00 85.62 89 LEU A C 1
ATOM 667 O O . LEU A 1 89 ? 10.313 -14.732 -11.574 1.00 85.62 89 LEU A O 1
ATOM 671 N N . THR A 1 90 ? 8.610 -14.105 -12.903 1.00 87.50 90 THR A N 1
ATOM 672 C CA . THR A 1 90 ? 8.596 -15.342 -13.701 1.00 87.50 90 THR A CA 1
ATOM 673 C C . THR A 1 90 ? 9.945 -15.600 -14.367 1.00 87.50 90 THR A C 1
ATOM 675 O O . THR A 1 90 ? 10.490 -16.693 -14.239 1.00 87.50 90 THR A O 1
ATOM 678 N N . VAL A 1 91 ? 10.523 -14.592 -15.030 1.00 87.25 91 VAL A N 1
ATOM 679 C CA . VAL A 1 91 ? 11.842 -14.719 -15.674 1.00 87.25 91 VAL A CA 1
ATOM 680 C C . VAL A 1 91 ? 12.925 -15.069 -14.650 1.00 87.25 91 VAL A C 1
ATOM 682 O O . VAL A 1 91 ? 13.772 -15.918 -14.917 1.00 87.25 91 VAL A O 1
ATOM 685 N N . ARG A 1 92 ? 12.895 -14.448 -13.465 1.00 83.00 92 ARG A N 1
ATOM 686 C CA . ARG A 1 92 ? 13.853 -14.730 -12.390 1.00 83.00 92 ARG A CA 1
ATOM 687 C C . ARG A 1 92 ? 13.730 -16.158 -11.863 1.00 83.00 92 ARG A C 1
ATOM 689 O O . ARG A 1 92 ? 14.756 -16.781 -11.611 1.00 83.00 92 ARG A O 1
ATOM 696 N N . ASP A 1 93 ? 12.514 -16.654 -11.662 1.00 83.56 93 ASP A N 1
ATOM 697 C CA . ASP A 1 93 ? 12.292 -18.000 -11.130 1.00 83.56 93 ASP A CA 1
ATOM 698 C C . ASP A 1 93 ? 12.677 -19.086 -12.140 1.00 83.56 93 ASP A C 1
ATOM 700 O O . ASP A 1 93 ? 13.257 -20.090 -11.742 1.00 83.56 93 ASP A O 1
ATOM 704 N N . MET A 1 94 ? 12.483 -18.842 -13.440 1.00 82.75 94 MET A N 1
ATOM 705 C CA . MET A 1 94 ? 12.988 -19.720 -14.506 1.00 82.75 94 MET A CA 1
ATOM 706 C C . MET A 1 94 ? 14.522 -19.746 -14.603 1.00 82.75 94 MET A C 1
ATOM 708 O O . MET A 1 94 ? 15.084 -20.693 -15.144 1.00 82.75 94 MET A O 1
ATOM 712 N N . ALA A 1 95 ? 15.204 -18.702 -14.126 1.00 81.88 95 ALA A N 1
ATOM 713 C CA . ALA A 1 95 ? 16.658 -18.569 -14.202 1.00 81.88 95 ALA A CA 1
ATOM 714 C C . ALA A 1 95 ? 17.405 -19.143 -12.982 1.00 81.88 95 ALA A C 1
ATOM 716 O O . ALA A 1 95 ? 18.637 -19.099 -12.955 1.00 81.88 95 ALA A O 1
ATOM 717 N N . LYS A 1 96 ? 16.701 -19.648 -11.959 1.00 74.12 96 LYS A N 1
ATOM 718 C CA . LYS A 1 96 ? 17.337 -20.303 -10.806 1.00 74.12 96 LYS A CA 1
ATOM 719 C C . LYS A 1 96 ? 17.697 -21.753 -11.177 1.00 74.12 96 LYS A C 1
ATOM 721 O O . LYS A 1 96 ? 16.788 -22.490 -11.547 1.00 74.12 96 LYS A O 1
ATOM 726 N N . PRO A 1 97 ? 18.979 -22.162 -11.102 1.00 65.62 97 PRO A N 1
ATOM 727 C CA . PRO A 1 97 ? 19.353 -23.563 -11.278 1.00 65.62 97 PRO A CA 1
ATOM 728 C C . PRO A 1 97 ? 18.807 -24.409 -10.118 1.00 65.62 97 PRO A C 1
ATOM 730 O O . PRO A 1 97 ? 18.699 -23.902 -8.998 1.00 65.62 97 PRO A O 1
ATOM 733 N N . GLU A 1 98 ? 18.440 -25.655 -10.429 1.00 64.56 98 GLU A N 1
ATOM 734 C CA . GLU A 1 98 ? 17.916 -26.663 -9.488 1.00 64.56 98 GLU A CA 1
ATOM 735 C C . GLU A 1 98 ? 18.878 -26.977 -8.332 1.00 64.56 98 GLU A C 1
ATOM 737 O O . GLU A 1 98 ? 20.110 -27.025 -8.572 1.00 64.56 98 GLU A O 1
#

Secondary structure (DSSP, 8-state):
---HHHHHHHHHHHHHHHHHHHTS-HHHHHHHHHHHHTT-GGGHHHHHHHGGGHHHHS-HHHHHHHSSS-EEPTTT--EE-HHHHHHHHHHHHHTS--

=== Feature glossary ===
The features interleaved in this record are:

— What the protein is —

Sequence gives the chain of amino acids in standard one-letter code (A=alanine, C=cysteine, …, Y=tyrosine), read N→C. It is the only feature that is directly encoded by the gene; all structural features are derived from the folded form of this sequence.

Database cross-references. InterPro integrates a dozen domain/family signature databases into unified entries with residue-range hits. GO terms attach function/process/location labels with evidence codes. CATH codes position the fold in a four-level structural taxonomy. Organism is the NCBI-taxonomy species name.

— Where its atoms are —

Atomic coordinates in PDBx/mmCIF format — the same representation the Protein Data Bank distributes. Each line of the _atom_site loop places one backbone atom in Cartesian space (units: ångströms, origin: arbitrary).

The six renders are orthographic views along the three Cartesian axes in both directions. Representation (cartoon, sticks, or surface) and color scheme (sequence-rainbow or by-chain) vary across proteins so the training set covers all the common visualization conventions.

— Local backbone conformation —

Eight-state secondary structure (DSSP): H is the canonical α-helix, G the tighter 3₁₀-helix, I the wider π-helix; E/B are β-structure, T and S are turns and bends, and '-' is everything else. DSSP derives these from the pattern of main-chain N–H···O=C hydrogen bonds, not from the sequence.

P-SEA three-state annotation labels each residue as helix, strand, or coil based purely on the geometry of the Cα trace. It serves as a fallback when the full backbone (and thus DSSP) is unavailable.

The φ/ψ torsion pair specifies the backbone conformation at each residue. φ rotates about the N–Cα bond, ψ about the Cα–C bond. Steric clashes forbid most of the (φ, ψ) plane — the allowed regions (α-helix basin, β-sheet basin, left-handed helix) are the Ramachandran-allowed regions.

— Global shape and packing —

The geometric summary reports three shape descriptors. Rg (radius of gyration) measures how spread out the Cα atoms are about their centre of mass; compact globular proteins have small Rg, elongated or unfolded ones large. Cα contacts (<8 Å, |i−j|>4) count long-range residue pairs in spatial proximity — high for tightly packed folds, near zero for rods or random coil. The bounding-box extents give the protein's footprint along x, y, z in Å.

Solvent-accessible surface area (SASA) is the area in Å² traced out by the centre of a 1.4 Å probe sphere (a water molecule) rolled over the protein's van der Waals surface (Shrake–Rupley / Lee–Richards construction). Buried residues have near-zero SASA; fully exposed residues can exceed 200 Å². The total SASA scales roughly with the number of surface residues.

The contact map is a binary N×N matrix image: pixel (i, j) is dark where Cα_i and Cα_j are within 8 Å and |i−j|>4. Because the |i−j|>4 filter removes local helical contacts, off-diagonal stripes parallel to the main diagonal indicate parallel β-sheets; stripes perpendicular to it indicate antiparallel β-sheets. The Ramachandran plot scatters every residue's (φ, ψ) pair against the sterically allowed regions. The PAE heatmap renders the predic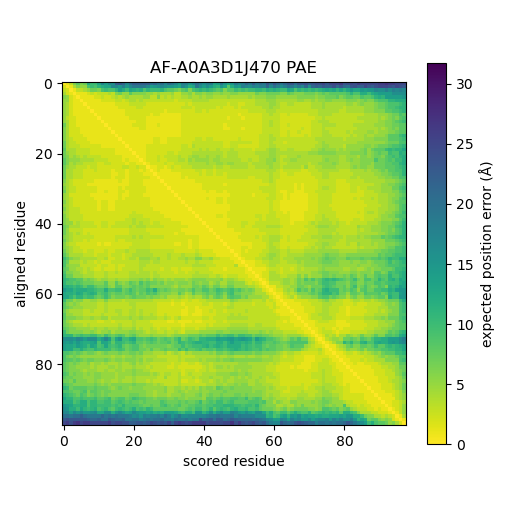ted-aligned-error matrix.

— Structural neighborhood —

3Di is Foldseek's structural alphabet. Each residue is assigned one of twenty discrete states based on how its Cα sits relative to its spatial (not sequential) neighbors. Aligning 3Di strings finds structural homologs roughly as well as full 3D superposition, but orders of magnitude faster.

Nearest PDB neighbors are the top structural matches found by Foldseek when searching this structure against the entire Protein Data Bank. Each hit reports a TM-score (0 to 1; >0.5 almost always implies the same fold) and an E-value. These are *structural* homologs — they may share no detectable sequence similarity.

— Confidence and disorder —

For AlphaFold models, the B-factor field carries pLDDT — the model's own estimate of local accuracy on a 0–100 scale. Regions with pLDDT<50 should be treated as essentially unmodeled; they often correspond to intrinsically disordered segments.

Crystallographic B-factors measure how much each atom's electron density is smeared out, in Å². They rise in mobile loops and surface residues and fall in the buried interior. In AlphaFol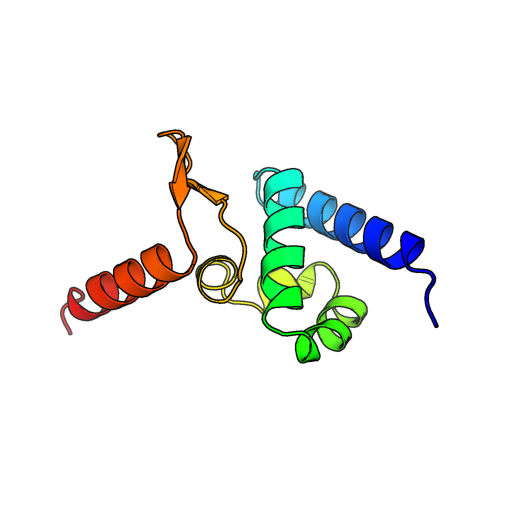d models this column is repurposed to hold pLDDT instead.

Predicted aligned error is AlphaFold's pairwise confidence. Unlike pLDDT (per-residue), PAE is per-residue-pair and captures whether two parts of the structure are correctly placed relative to each other. Units are ångströms of expected positional error.